Protein AF-A0AA87AN29-F1 (afdb_monomer_lite)

Foldseek 3Di:
DDPLLVLLVCLLQDPVDQLVNLCVQLVNDSVVSVCVNPPDDSVPDDPSSSVSSSVVSVVVVVD

Radius of gyration: 10.51 Å; chains: 1; bounding box: 26×23×24 Å

Organism: NCBI:txid562981

pLDDT: mean 92.33, std 9.18, range [50.78, 98.25]

Structure (mmCIF, N/CA/C/O backbone):
data_AF-A0AA87AN29-F1
#
_entry.id   AF-A0AA87AN29-F1
#
loop_
_atom_site.group_PDB
_atom_site.id
_atom_site.type_symbol
_atom_site.label_atom_id
_atom_site.label_alt_id
_atom_site.label_comp_id
_atom_site.label_asym_id
_atom_site.label_entity_id
_atom_site.label_seq_id
_atom_site.pdbx_PDB_ins_code
_atom_site.Cartn_x
_atom_site.Cartn_y
_atom_site.Cartn_z
_atom_site.occupancy
_atom_site.B_iso_or_equiv
_atom_site.auth_seq_id
_atom_site.auth_comp_id
_atom_site.auth_asym_id
_atom_site.auth_atom_id
_atom_site.pdbx_PDB_model_num
ATOM 1 N N . MET A 1 1 ? 3.523 15.553 -12.679 1.00 63.25 1 MET A N 1
ATOM 2 C CA . MET A 1 1 ? 3.326 14.157 -12.231 1.00 63.25 1 MET A CA 1
ATOM 3 C C . MET A 1 1 ? 1.826 13.866 -12.225 1.00 63.25 1 MET A C 1
ATOM 5 O O . MET A 1 1 ? 1.063 14.787 -11.964 1.00 63.25 1 MET A O 1
ATOM 9 N N . TYR A 1 2 ? 1.372 12.660 -12.583 1.00 85.44 2 TYR A N 1
ATOM 10 C CA . TYR A 1 2 ? -0.065 12.339 -12.560 1.00 85.44 2 TYR A CA 1
ATOM 11 C C . TYR A 1 2 ? -0.581 12.289 -11.115 1.00 85.44 2 TYR A C 1
ATOM 13 O O . TYR A 1 2 ? 0.070 11.679 -10.272 1.00 85.44 2 TYR A O 1
ATOM 21 N N . LYS A 1 3 ? -1.761 12.868 -10.841 1.00 91.19 3 LYS A N 1
ATOM 22 C CA . LYS A 1 3 ? -2.361 12.946 -9.490 1.00 91.19 3 LYS A CA 1
ATOM 23 C C . LYS A 1 3 ? -2.366 11.601 -8.747 1.00 91.19 3 LYS A C 1
ATOM 25 O O . LYS A 1 3 ? -1.929 11.534 -7.608 1.00 91.19 3 LYS A O 1
ATOM 30 N N . ILE A 1 4 ? -2.748 10.523 -9.434 1.00 92.56 4 ILE A N 1
ATOM 31 C CA . ILE A 1 4 ? -2.760 9.161 -8.878 1.00 92.56 4 ILE A CA 1
ATOM 32 C C . ILE A 1 4 ? -1.386 8.693 -8.366 1.00 92.56 4 ILE A C 1
ATOM 34 O O . ILE A 1 4 ? -1.310 7.959 -7.385 1.00 92.56 4 ILE A O 1
ATOM 38 N N . ILE A 1 5 ? -0.292 9.104 -9.017 1.00 92.31 5 ILE A N 1
ATOM 39 C CA . ILE A 1 5 ? 1.068 8.713 -8.620 1.00 92.31 5 ILE A CA 1
ATOM 40 C C . ILE A 1 5 ? 1.444 9.404 -7.308 1.00 92.31 5 ILE A C 1
ATOM 42 O O . ILE A 1 5 ? 2.012 8.755 -6.434 1.00 92.31 5 ILE A O 1
ATOM 46 N N . GLU A 1 6 ? 1.097 10.684 -7.156 1.00 93.56 6 GLU A N 1
ATOM 47 C CA . GLU A 1 6 ? 1.335 11.434 -5.915 1.00 93.56 6 GLU A CA 1
ATOM 48 C C . GLU A 1 6 ? 0.545 10.848 -4.744 1.00 93.56 6 GLU A C 1
ATOM 50 O O . GLU A 1 6 ? 1.087 10.662 -3.663 1.00 93.56 6 GLU A O 1
ATOM 55 N N . GLU A 1 7 ? -0.714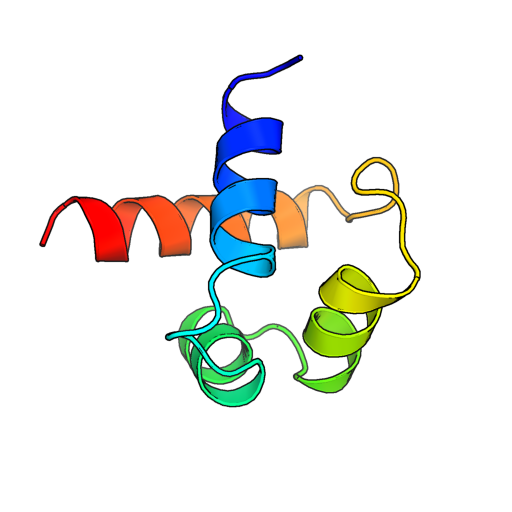 10.476 -4.968 1.00 95.75 7 GLU A N 1
ATOM 56 C CA . GLU A 1 7 ? -1.576 9.895 -3.931 1.00 95.75 7 GLU A CA 1
ATOM 57 C C . GLU A 1 7 ? -1.077 8.514 -3.475 1.00 95.75 7 GLU A C 1
ATOM 59 O O . GLU A 1 7 ? -1.050 8.204 -2.283 1.00 95.75 7 GLU A O 1
ATOM 64 N N . ILE A 1 8 ? -0.622 7.679 -4.416 1.00 95.81 8 ILE A N 1
ATOM 65 C CA . ILE A 1 8 ? 0.015 6.397 -4.084 1.00 95.81 8 ILE A CA 1
ATOM 66 C C . ILE A 1 8 ? 1.328 6.631 -3.333 1.00 95.81 8 ILE A C 1
ATOM 68 O O . ILE A 1 8 ? 1.627 5.896 -2.391 1.00 95.81 8 ILE A O 1
ATOM 72 N N . LYS A 1 9 ? 2.111 7.639 -3.729 1.00 94.75 9 LYS A N 1
ATOM 73 C CA . LYS A 1 9 ? 3.351 7.999 -3.040 1.00 94.75 9 LYS A CA 1
ATOM 74 C C . LYS A 1 9 ? 3.076 8.424 -1.601 1.00 94.75 9 LYS A C 1
ATOM 76 O O . LYS A 1 9 ? 3.685 7.874 -0.693 1.00 94.75 9 LYS A O 1
ATOM 81 N N . GLU A 1 10 ? 2.112 9.317 -1.392 1.00 95.50 10 GLU A N 1
ATOM 82 C CA . GLU A 1 10 ? 1.695 9.769 -0.064 1.00 95.50 10 GLU A CA 1
ATOM 83 C C . GLU A 1 10 ? 1.282 8.584 0.820 1.00 95.50 10 GLU A C 1
ATOM 85 O O . GLU A 1 10 ? 1.758 8.457 1.946 1.00 95.50 10 GLU A O 1
ATOM 90 N N . LEU A 1 11 ? 0.478 7.656 0.286 1.00 96.62 11 LEU A N 1
ATOM 91 C CA . LEU A 1 11 ? 0.086 6.433 0.991 1.00 96.62 11 LEU A CA 1
ATOM 92 C C . LEU A 1 11 ? 1.288 5.561 1.403 1.00 96.62 11 LEU A C 1
ATOM 94 O O . LEU A 1 11 ? 1.307 4.965 2.485 1.00 96.62 11 LEU A O 1
ATOM 98 N N . LEU A 1 12 ? 2.261 5.398 0.507 1.00 95.75 12 LEU A N 1
ATOM 99 C CA . LEU A 1 12 ? 3.433 4.557 0.749 1.00 95.75 12 LEU A CA 1
ATOM 100 C C . LEU A 1 12 ? 4.436 5.229 1.695 1.00 95.75 12 LEU A C 1
ATOM 102 O O . LEU A 1 12 ? 5.099 4.529 2.458 1.00 95.75 12 LEU A O 1
ATOM 106 N N . ASP A 1 13 ? 4.508 6.555 1.701 1.00 95.19 13 ASP A N 1
ATOM 107 C CA . ASP A 1 13 ? 5.402 7.313 2.575 1.00 95.19 13 ASP A CA 1
ATOM 108 C C . ASP A 1 13 ? 4.816 7.539 3.982 1.00 95.19 13 ASP A C 1
ATOM 110 O O . ASP A 1 13 ? 5.580 7.771 4.927 1.00 95.19 13 ASP A O 1
ATOM 114 N N . ASP A 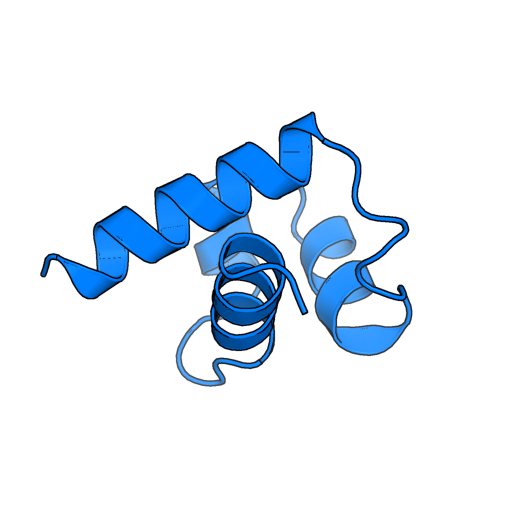1 14 ? 3.496 7.384 4.150 1.00 94.69 14 ASP A N 1
ATOM 115 C CA . ASP A 1 14 ? 2.795 7.511 5.430 1.00 94.69 14 ASP A CA 1
ATOM 116 C C . ASP A 1 14 ? 3.371 6.562 6.502 1.00 94.69 14 ASP A C 1
ATOM 118 O O . ASP A 1 14 ? 3.370 5.327 6.368 1.00 94.69 14 ASP A O 1
ATOM 122 N N . LYS A 1 15 ? 3.876 7.165 7.587 1.00 92.12 15 LYS A N 1
ATOM 123 C CA . LYS A 1 15 ? 4.489 6.482 8.737 1.00 92.12 15 LYS A CA 1
ATOM 124 C C . LYS A 1 15 ? 3.474 5.999 9.770 1.00 92.12 15 LYS A C 1
ATOM 126 O O . LYS A 1 15 ? 3.822 5.156 10.591 1.00 92.12 15 LYS A O 1
ATOM 131 N N . THR A 1 16 ? 2.242 6.497 9.726 1.00 94.62 16 THR A N 1
ATOM 132 C CA . THR A 1 16 ? 1.146 6.044 10.595 1.00 94.62 16 THR A CA 1
ATOM 133 C C . THR A 1 16 ? 0.568 4.710 10.119 1.00 94.62 16 THR A C 1
ATOM 135 O O . THR A 1 16 ? 0.036 3.932 10.911 1.00 94.62 16 THR A O 1
ATOM 138 N N . LEU A 1 17 ? 0.737 4.400 8.829 1.00 95.81 17 LEU A N 1
ATOM 139 C CA . LEU A 1 17 ? 0.316 3.145 8.223 1.00 95.81 17 LEU A CA 1
ATOM 140 C C . LEU A 1 17 ? 1.469 2.147 8.139 1.00 95.81 17 LEU A C 1
ATOM 142 O O . LEU A 1 17 ? 2.495 2.382 7.499 1.00 95.81 17 LEU A O 1
ATOM 146 N N . THR A 1 18 ? 1.261 0.974 8.733 1.00 96.88 18 THR A N 1
ATOM 147 C CA . THR A 1 18 ? 2.188 -0.149 8.586 1.00 96.88 18 THR A CA 1
ATOM 148 C C . THR A 1 18 ? 1.982 -0.851 7.244 1.00 96.88 18 THR A C 1
ATOM 150 O O . THR A 1 18 ? 0.860 -0.948 6.738 1.00 96.88 18 THR A O 1
ATOM 153 N N . SER A 1 19 ? 3.048 -1.439 6.693 1.00 97.38 19 SER A N 1
ATOM 154 C CA . SER A 1 19 ? 2.950 -2.300 5.506 1.00 97.38 19 SER A CA 1
ATOM 155 C C . SER A 1 19 ? 1.969 -3.458 5.707 1.00 97.38 19 SER A C 1
ATOM 157 O O . SER A 1 19 ? 1.276 -3.846 4.770 1.00 97.38 19 SER A O 1
ATOM 159 N N . TYR A 1 20 ? 1.857 -3.972 6.940 1.00 97.94 20 TYR A N 1
ATOM 160 C CA . TYR A 1 20 ? 0.860 -4.977 7.310 1.00 97.94 20 TYR A CA 1
ATOM 161 C C . TYR A 1 20 ? -0.570 -4.461 7.129 1.00 97.94 20 TYR A C 1
ATOM 163 O O . TYR A 1 20 ? -1.384 -5.137 6.502 1.00 97.94 20 TYR A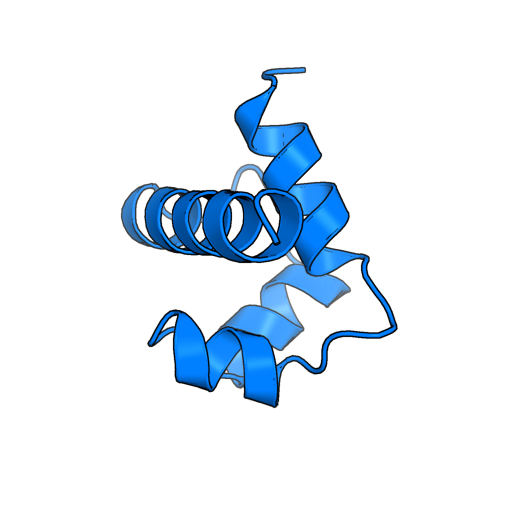 O 1
ATOM 171 N N . LYS A 1 21 ? -0.877 -3.258 7.631 1.00 97.75 21 LYS A N 1
ATOM 172 C CA . LYS A 1 21 ? -2.211 -2.655 7.515 1.00 97.75 21 LYS A CA 1
ATOM 173 C C . LYS A 1 21 ? -2.590 -2.424 6.053 1.00 97.75 21 LYS A C 1
ATOM 175 O O . LYS A 1 21 ? -3.661 -2.850 5.631 1.00 97.75 21 LYS A O 1
ATOM 180 N N . ILE A 1 22 ? -1.679 -1.843 5.271 1.00 98.00 22 ILE A N 1
ATOM 181 C CA . ILE A 1 22 ? -1.884 -1.637 3.830 1.00 98.00 22 ILE A CA 1
ATOM 182 C C . ILE A 1 22 ? -2.086 -2.981 3.128 1.00 98.00 22 ILE A C 1
ATOM 184 O O . ILE A 1 22 ? -3.023 -3.130 2.348 1.00 98.00 22 ILE A O 1
ATOM 188 N N . GLY A 1 23 ? -1.243 -3.975 3.409 1.00 98.19 23 GLY A N 1
ATOM 189 C CA . GLY A 1 23 ? -1.338 -5.289 2.780 1.00 98.19 23 GLY A CA 1
ATOM 190 C C . GLY A 1 23 ? -2.645 -6.013 3.104 1.00 98.19 23 GLY A C 1
ATOM 191 O O . GLY A 1 23 ? -3.295 -6.533 2.197 1.00 98.19 23 GLY A O 1
ATOM 192 N N . LYS A 1 24 ? -3.078 -5.973 4.370 1.00 98.12 24 LYS A N 1
ATOM 193 C CA . LYS A 1 24 ? -4.351 -6.546 4.830 1.00 98.12 24 LYS A CA 1
ATOM 194 C C . LYS A 1 24 ? -5.547 -5.921 4.113 1.00 98.12 24 LYS A C 1
ATOM 196 O O . LYS A 1 24 ? -6.408 -6.649 3.632 1.00 98.12 24 LYS A O 1
ATOM 201 N N . ASP A 1 25 ? -5.575 -4.597 3.998 1.00 97.81 25 ASP A N 1
ATOM 202 C CA . ASP A 1 25 ? -6.744 -3.879 3.482 1.00 97.81 25 ASP A CA 1
ATOM 203 C C . ASP A 1 25 ? -6.783 -3.807 1.942 1.00 97.81 25 ASP A C 1
ATOM 205 O O . ASP A 1 25 ? -7.856 -3.698 1.348 1.00 97.81 25 ASP A O 1
ATOM 209 N N . THR A 1 26 ? -5.628 -3.895 1.273 1.00 97.94 26 THR A N 1
ATOM 210 C CA . THR A 1 26 ? -5.521 -3.900 -0.204 1.00 97.94 26 THR A CA 1
ATOM 211 C C . THR A 1 26 ? -5.457 -5.311 -0.805 1.00 97.94 26 THR A C 1
ATOM 213 O O . THR A 1 26 ? -5.621 -5.504 -2.021 1.00 97.94 26 THR A O 1
ATOM 216 N N . GLY A 1 27 ? -5.168 -6.321 0.020 1.00 98.06 27 GLY A N 1
ATOM 217 C CA . GLY A 1 27 ? -4.852 -7.678 -0.424 1.00 98.06 27 GLY A CA 1
ATOM 218 C C . GLY A 1 27 ? -3.568 -7.753 -1.257 1.00 98.06 27 GLY A C 1
ATOM 219 O O . GLY A 1 27 ? -3.482 -8.572 -2.173 1.00 98.06 27 GLY A O 1
ATOM 220 N N . ILE A 1 28 ? -2.613 -6.847 -1.030 1.00 98.00 28 ILE A N 1
ATOM 221 C CA . ILE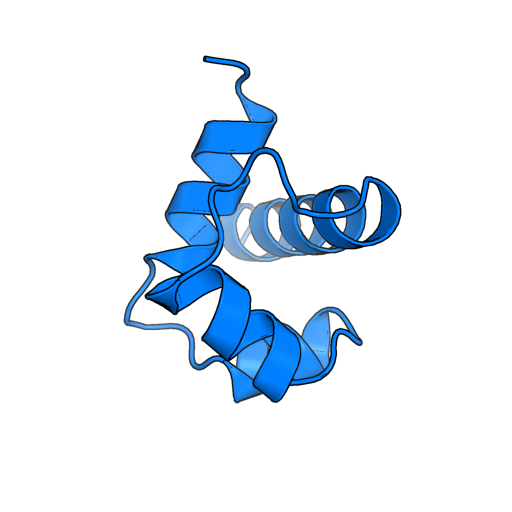 A 1 28 ? -1.262 -6.901 -1.605 1.00 98.00 28 ILE A CA 1
ATOM 222 C C . ILE A 1 28 ? -0.337 -7.548 -0.562 1.00 98.00 28 ILE A C 1
ATOM 224 O O . ILE A 1 28 ? -0.409 -7.176 0.609 1.00 98.00 28 ILE A O 1
ATOM 228 N N . PRO A 1 29 ? 0.550 -8.489 -0.936 1.00 97.81 29 PRO A N 1
ATOM 229 C CA . PRO A 1 29 ? 1.478 -9.089 0.019 1.00 97.81 29 PRO A CA 1
ATOM 230 C C . PRO A 1 29 ? 2.330 -8.038 0.741 1.00 97.81 29 PRO A C 1
ATOM 232 O O . PRO A 1 29 ? 2.847 -7.116 0.111 1.00 97.81 29 PRO A O 1
ATOM 235 N N . VAL A 1 30 ? 2.529 -8.204 2.051 1.00 97.75 30 VAL A N 1
ATOM 236 C CA . VAL A 1 30 ? 3.278 -7.245 2.888 1.00 97.75 30 VAL A CA 1
ATOM 237 C C . VAL A 1 30 ? 4.691 -7.009 2.351 1.00 97.75 30 VAL A C 1
ATOM 239 O O . VAL A 1 30 ? 5.097 -5.860 2.210 1.00 97.75 30 VAL A O 1
ATOM 242 N N . GLN A 1 31 ? 5.392 -8.071 1.930 1.00 95.75 31 GLN A N 1
ATOM 243 C CA . GLN A 1 31 ? 6.737 -7.948 1.348 1.00 95.75 31 GLN A CA 1
ATOM 244 C C . GLN A 1 31 ? 6.741 -7.077 0.086 1.00 95.75 31 GLN A C 1
ATOM 246 O O . GLN A 1 31 ? 7.707 -6.370 -0.190 1.00 95.75 31 GLN A O 1
ATOM 251 N N . GLN A 1 32 ? 5.651 -7.108 -0.682 1.00 96.12 32 GLN A N 1
ATOM 252 C CA . GLN A 1 32 ? 5.515 -6.307 -1.888 1.00 96.12 32 GLN A CA 1
ATOM 253 C C . GLN A 1 32 ? 5.282 -4.826 -1.549 1.00 96.12 32 GLN A C 1
ATOM 255 O O . GLN A 1 32 ? 5.843 -3.966 -2.225 1.00 96.12 32 GLN A O 1
ATOM 260 N N . ILE A 1 33 ? 4.533 -4.525 -0.481 1.00 97.06 33 ILE A N 1
ATOM 261 C CA . ILE A 1 33 ? 4.402 -3.161 0.057 1.00 97.06 33 ILE A CA 1
ATOM 262 C C . ILE A 1 33 ? 5.747 -2.648 0.582 1.00 97.06 33 ILE A C 1
ATOM 264 O O . ILE A 1 33 ? 6.155 -1.544 0.228 1.00 97.06 33 ILE A O 1
ATOM 268 N N . ASP A 1 34 ? 6.478 -3.459 1.350 1.00 95.31 34 ASP A N 1
ATOM 269 C CA . ASP A 1 34 ? 7.816 -3.102 1.840 1.00 95.31 34 ASP A CA 1
ATOM 270 C C . ASP A 1 34 ? 8.783 -2.805 0.692 1.00 95.31 34 ASP A C 1
ATOM 272 O O . ASP A 1 34 ? 9.564 -1.853 0.752 1.00 95.31 34 ASP A O 1
ATOM 276 N N . ARG A 1 35 ? 8.703 -3.593 -0.384 1.00 94.19 35 ARG A N 1
ATOM 277 C CA . ARG A 1 35 ? 9.493 -3.386 -1.598 1.00 94.1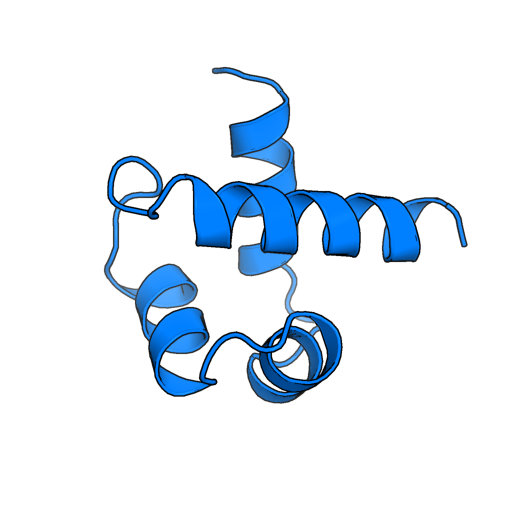9 35 ARG A CA 1
ATOM 278 C C . ARG A 1 35 ? 9.153 -2.046 -2.266 1.00 94.19 35 ARG A C 1
ATOM 280 O O . ARG A 1 35 ? 10.069 -1.321 -2.652 1.00 94.19 35 ARG A O 1
ATOM 287 N N . TYR A 1 36 ? 7.868 -1.689 -2.358 1.00 94.69 36 TYR A N 1
ATOM 288 C CA . TYR A 1 36 ? 7.438 -0.384 -2.878 1.00 94.69 36 TYR A CA 1
ATOM 289 C C . TYR A 1 36 ? 7.929 0.790 -2.028 1.00 94.69 36 TYR A C 1
ATOM 291 O O . TYR A 1 36 ? 8.332 1.802 -2.586 1.00 94.69 36 TYR A O 1
ATOM 299 N N . ARG A 1 37 ? 7.959 0.641 -0.700 1.00 93.19 37 ARG A N 1
ATOM 300 C CA . ARG A 1 37 ? 8.431 1.688 0.222 1.00 93.19 37 ARG A CA 1
ATOM 301 C C . ARG A 1 37 ? 9.947 1.905 0.197 1.00 93.19 37 ARG A C 1
ATOM 303 O O . ARG A 1 37 ? 10.407 2.964 0.606 1.00 93.19 37 ARG A O 1
ATOM 310 N N . LYS A 1 38 ? 10.731 0.900 -0.210 1.00 88.56 38 LYS A N 1
ATOM 311 C CA . LYS A 1 38 ? 12.200 0.927 -0.083 1.00 88.56 38 LYS A CA 1
ATOM 312 C C . LYS A 1 38 ? 12.949 1.097 -1.399 1.00 88.56 38 LYS A C 1
ATOM 314 O O . LYS A 1 38 ? 13.901 1.864 -1.449 1.00 88.56 38 LYS A O 1
ATOM 319 N N . THR A 1 39 ? 12.610 0.313 -2.422 1.00 72.56 39 THR A N 1
ATOM 320 C CA . THR A 1 39 ? 13.551 0.055 -3.531 1.00 72.56 39 THR A CA 1
ATOM 321 C C . THR A 1 39 ? 12.953 0.198 -4.921 1.00 72.56 39 THR A C 1
ATOM 323 O O . THR A 1 39 ? 13.690 0.257 -5.903 1.00 72.56 39 THR A O 1
ATOM 326 N N . VAL A 1 40 ? 11.628 0.235 -5.042 1.00 70.31 40 VAL A N 1
ATOM 327 C CA . VAL A 1 40 ? 10.956 0.243 -6.343 1.00 70.31 40 VAL A CA 1
ATOM 328 C C . VAL A 1 40 ? 10.559 1.663 -6.700 1.00 70.31 40 VAL A C 1
ATOM 330 O O . VAL A 1 40 ? 9.786 2.295 -5.989 1.00 70.31 40 VAL A O 1
ATOM 333 N N . LYS A 1 41 ? 11.041 2.148 -7.847 1.00 77.19 41 LYS A N 1
ATOM 334 C CA . LYS A 1 41 ? 10.481 3.350 -8.468 1.00 77.19 41 LYS A CA 1
ATOM 335 C C . LYS A 1 41 ? 8.990 3.131 -8.726 1.00 77.19 41 LYS A C 1
ATOM 337 O O . LYS A 1 41 ? 8.620 2.087 -9.260 1.00 77.19 41 LYS A O 1
ATOM 342 N N . LEU A 1 42 ? 8.151 4.114 -8.402 1.00 79.50 42 LEU A N 1
ATOM 343 C CA . LEU A 1 42 ? 6.690 4.019 -8.550 1.00 79.50 42 LEU A CA 1
ATOM 344 C C . LEU A 1 42 ? 6.245 3.608 -9.967 1.00 79.50 42 LEU A C 1
ATOM 346 O O . LEU A 1 42 ? 5.233 2.930 -10.111 1.00 79.50 42 LEU A O 1
ATOM 350 N N . GLU A 1 43 ? 7.035 3.943 -10.994 1.00 79.25 43 GLU A N 1
ATOM 351 C CA . GLU A 1 43 ? 6.831 3.541 -12.398 1.00 79.25 43 GLU A CA 1
ATOM 352 C C . GLU A 1 43 ? 6.787 2.017 -12.625 1.00 79.25 43 GLU A C 1
ATOM 354 O O . GLU A 1 43 ? 6.205 1.557 -13.601 1.00 79.25 43 GLU A O 1
ATOM 359 N N . ASN A 1 44 ? 7.346 1.226 -11.705 1.00 86.75 44 ASN A N 1
ATOM 360 C CA . ASN A 1 44 ? 7.410 -0.235 -11.788 1.00 86.75 44 ASN A CA 1
ATOM 361 C C . ASN A 1 44 ? 6.302 -0.942 -10.982 1.00 86.75 44 ASN A C 1
ATOM 363 O O . ASN A 1 44 ? 6.335 -2.166 -10.815 1.00 86.75 44 ASN A O 1
ATOM 367 N N . ILE A 1 45 ? 5.327 -0.199 -10.445 1.00 92.88 45 ILE A N 1
ATOM 368 C CA . ILE A 1 45 ? 4.136 -0.782 -9.819 1.00 92.88 45 ILE A CA 1
ATOM 369 C C . ILE A 1 45 ? 3.183 -1.245 -10.924 1.00 92.88 45 ILE A C 1
ATOM 371 O O . ILE A 1 45 ? 2.837 -0.490 -11.828 1.00 92.88 45 ILE A O 1
ATOM 375 N N . THR A 1 46 ? 2.712 -2.491 -10.842 1.00 94.56 46 THR A N 1
ATOM 376 C CA . THR A 1 46 ? 1.730 -2.999 -11.808 1.00 94.56 46 THR A CA 1
ATOM 377 C C . THR A 1 46 ? 0.426 -2.208 -11.719 1.00 94.56 46 THR A C 1
ATOM 379 O O . THR A 1 46 ? -0.024 -1.873 -10.622 1.00 94.56 46 THR A O 1
ATOM 382 N N . LEU A 1 47 ? -0.239 -1.980 -12.858 1.00 95.44 47 LEU A N 1
ATOM 383 C CA . LEU A 1 47 ? -1.508 -1.241 -12.913 1.00 95.44 47 LEU A CA 1
ATOM 384 C C . LEU A 1 47 ? -2.534 -1.759 -11.889 1.00 95.44 47 LEU A C 1
ATOM 386 O O . LEU A 1 47 ? -3.147 -0.980 -11.166 1.00 95.44 47 LEU A O 1
ATOM 390 N N . LYS A 1 48 ? -2.659 -3.086 -11.756 1.00 96.81 48 LYS A N 1
ATOM 391 C CA . LYS A 1 48 ? -3.542 -3.731 -10.772 1.00 96.81 48 LYS A CA 1
ATOM 392 C C . LYS A 1 48 ? -3.240 -3.299 -9.333 1.00 96.81 48 LYS A C 1
ATOM 394 O O . LYS A 1 48 ? -4.160 -3.002 -8.577 1.00 96.81 48 LYS A O 1
ATOM 399 N N . ASN A 1 49 ? -1.967 -3.281 -8.944 1.00 97.25 49 ASN A N 1
ATOM 400 C CA . ASN A 1 49 ? -1.574 -2.892 -7.591 1.00 97.25 49 ASN A CA 1
ATOM 401 C C . ASN A 1 49 ? -1.687 -1.378 -7.385 1.00 97.25 49 ASN A C 1
ATOM 403 O O . ASN A 1 49 ? -2.103 -0.954 -6.312 1.00 97.25 49 ASN A O 1
ATOM 407 N N . ALA A 1 50 ? -1.397 -0.576 -8.412 1.00 96.25 50 ALA A N 1
ATOM 408 C CA . ALA A 1 50 ? -1.584 0.871 -8.368 1.00 96.25 50 ALA A CA 1
ATOM 409 C C . ALA A 1 50 ? -3.055 1.242 -8.116 1.00 96.25 50 ALA A C 1
ATOM 411 O O . ALA A 1 50 ? -3.345 2.048 -7.233 1.00 96.25 50 ALA A O 1
ATOM 412 N N . LEU A 1 51 ? -3.995 0.596 -8.818 1.00 97.50 51 LEU A N 1
ATOM 413 C CA . LEU A 1 51 ? -5.431 0.813 -8.618 1.00 97.50 51 LEU A CA 1
ATOM 414 C C . LEU A 1 51 ? -5.876 0.450 -7.196 1.00 97.50 51 LEU A C 1
ATOM 416 O O . LEU A 1 51 ? -6.537 1.256 -6.547 1.00 97.50 51 LEU A O 1
ATOM 420 N N . LYS A 1 52 ? -5.447 -0.707 -6.677 1.00 98.25 52 LYS A N 1
ATOM 421 C CA . LYS A 1 52 ? -5.736 -1.126 -5.294 1.00 98.25 52 LYS A CA 1
ATOM 422 C C . LYS A 1 52 ? -5.224 -0.127 -4.252 1.00 98.25 52 LYS A C 1
ATOM 424 O O . LYS A 1 52 ? -5.939 0.201 -3.308 1.00 98.25 52 LYS A O 1
ATOM 429 N N . LEU A 1 53 ? -3.989 0.351 -4.417 1.00 97.81 53 LEU A N 1
ATOM 430 C CA . LEU A 1 53 ? -3.381 1.340 -3.522 1.00 97.81 53 LEU A CA 1
ATOM 431 C C . LEU A 1 53 ? -4.150 2.665 -3.564 1.00 97.81 53 LEU A C 1
ATOM 433 O O . LEU A 1 53 ? -4.513 3.198 -2.520 1.00 97.81 53 LEU A O 1
ATOM 437 N N . HIS A 1 54 ? -4.474 3.160 -4.758 1.00 97.44 54 HIS A N 1
ATOM 438 C CA . HIS A 1 54 ? -5.230 4.400 -4.919 1.00 97.44 54 HIS A CA 1
ATOM 439 C C . HIS A 1 54 ? -6.665 4.297 -4.369 1.00 97.44 54 HIS A C 1
ATOM 441 O O . HIS A 1 54 ? -7.170 5.232 -3.746 1.00 97.44 54 HIS A O 1
ATOM 447 N N . GLU A 1 55 ? -7.340 3.161 -4.542 1.00 97.88 55 GLU A N 1
ATOM 448 C CA . GLU A 1 55 ? -8.639 2.917 -3.908 1.00 97.88 55 GLU A CA 1
ATOM 449 C C . GLU A 1 55 ? -8.557 2.956 -2.384 1.00 97.88 55 GLU A C 1
ATOM 451 O O . GLU A 1 55 ? -9.417 3.563 -1.745 1.00 97.88 55 GLU A O 1
ATOM 456 N N . TYR A 1 56 ? -7.522 2.348 -1.804 1.00 98.06 56 TYR A N 1
ATOM 457 C CA . TYR A 1 56 ? -7.302 2.387 -0.364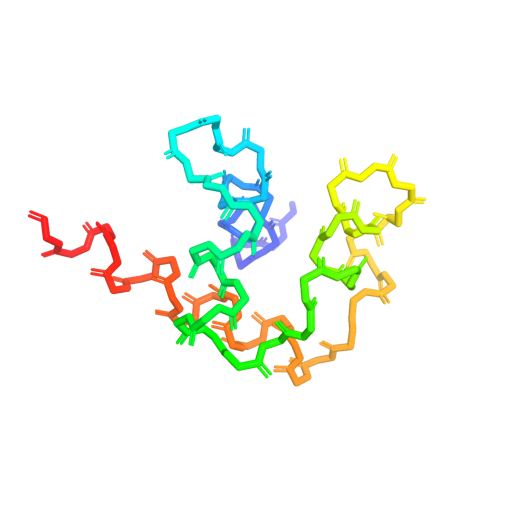 1.00 98.06 56 TYR A CA 1
ATOM 458 C C . TYR A 1 56 ? -7.000 3.806 0.134 1.00 98.06 56 TYR A C 1
ATOM 460 O O . TYR A 1 56 ? -7.636 4.243 1.091 1.00 98.06 56 TYR A O 1
ATOM 468 N N . TYR A 1 57 ? -6.149 4.567 -0.563 1.00 97.44 57 TYR A N 1
ATOM 469 C CA . TYR A 1 57 ? -5.894 5.984 -0.266 1.00 97.44 57 TYR A CA 1
ATOM 470 C C . TYR A 1 57 ? -7.195 6.803 -0.215 1.00 97.44 57 TYR A C 1
ATOM 472 O O . TYR A 1 57 ? -7.467 7.512 0.754 1.00 97.44 57 TYR A O 1
ATOM 480 N N . LYS A 1 58 ? -8.065 6.645 -1.220 1.00 96.62 58 LYS A N 1
ATOM 481 C CA . LYS A 1 58 ? -9.363 7.337 -1.252 1.00 96.62 58 LYS A CA 1
ATOM 482 C C . LYS A 1 58 ? -10.283 6.939 -0.098 1.00 96.62 58 LYS A C 1
ATOM 484 O O . LYS A 1 58 ? -11.075 7.770 0.335 1.00 96.62 58 LYS A O 1
ATOM 489 N N . LYS A 1 59 ? -10.226 5.689 0.373 1.00 96.06 59 LYS A N 1
ATOM 490 C CA . LYS A 1 59 ? -11.034 5.230 1.515 1.00 96.06 59 LYS A CA 1
ATOM 491 C C . LYS A 1 59 ? -10.593 5.910 2.808 1.00 96.06 59 LYS A C 1
ATOM 493 O O . LYS A 1 59 ? -11.445 6.411 3.528 1.00 96.06 59 LYS A O 1
ATOM 498 N N . ILE A 1 60 ? -9.286 5.977 3.060 1.00 94.69 60 ILE A N 1
ATOM 499 C CA . ILE A 1 60 ? -8.746 6.543 4.306 1.00 94.69 60 ILE A CA 1
ATOM 500 C C . ILE A 1 60 ? -8.789 8.077 4.356 1.00 94.69 60 ILE A C 1
ATOM 502 O O . ILE A 1 60 ? -8.817 8.627 5.444 1.00 94.69 60 ILE A O 1
ATOM 506 N N . LYS A 1 61 ? -8.807 8.772 3.206 1.00 89.25 61 LYS A N 1
ATOM 507 C CA . LYS A 1 61 ? -8.894 10.248 3.132 1.00 89.25 61 LYS A CA 1
ATOM 508 C C . LYS A 1 61 ? -10.321 10.800 3.085 1.00 89.25 61 LYS A C 1
ATOM 510 O O . LYS A 1 61 ? -10.510 12.004 3.208 1.00 89.25 61 LYS A O 1
ATOM 515 N N . LYS A 1 62 ? -11.317 9.946 2.832 1.00 74.69 62 LYS A N 1
ATOM 516 C CA . LYS A 1 62 ? -12.744 10.309 2.905 1.00 74.69 62 LYS A CA 1
ATOM 517 C C . LYS A 1 62 ? -13.328 10.154 4.315 1.00 74.69 62 LYS A C 1
ATOM 519 O O . LYS A 1 62 ? -14.494 10.486 4.502 1.00 74.69 62 LYS A O 1
ATOM 524 N N . SER A 1 63 ? -12.553 9.597 5.246 1.00 50.78 63 SER A N 1
ATOM 525 C CA . SER A 1 63 ? -12.868 9.478 6.677 1.00 50.78 63 SER A CA 1
ATOM 526 C C . SER A 1 63 ? -12.182 10.597 7.446 1.00 50.78 63 SER A C 1
ATOM 528 O O . SER A 1 63 ? -12.775 11.039 8.449 1.00 50.78 63 SER A O 1
#

Secondary structure (DSSP, 8-state):
--HHHHHHHHHHH-SSS-HHHHHHHHT--HHHHHHHHHT--GGGS-HHHHHHHHHHHHHHH--

Sequence (63 aa):
MYKIIEEIKELLDDKTLTSYKIGKDTGIPVQQIDRYRKTVKLENITLKNALKLHEYYKKIKKS